Protein AF-A0A087S468-F1 (afdb_monomer)

Foldseek 3Di:
DDDDPDPPDDDDDDDDDDDDDDDDDDDDDCPVVVVVVVVVVVVVVVVVVVVVVVVVVVVVVVVVVVVVVVVVVVVVVVLVVLVVVLVVCVVVVHDCVVSVVVNVVVQVVCVVVVHDQDDDPPDDDDPVRDDDDD

Radius of gyration: 31.77 Å; Cα contacts (8 Å, |Δi|>4): 22; chains: 1; bounding box: 72×45×81 Å

Secondary structure (DSSP, 8-state):
--------PPP----------------S--HHHHHHHHHHHHHHHHHHHHHHHHHHHHHHHHHHHHHHHHHHHHHHHHHHHHHHHHHHHHHTT---HHHHHHHHHHHHHHHHTT------TTSPP-TTT-----

Sequence (134 aa):
MSNDNESDEIPVNVVSDNESDEPIEESESSEPIKENLSELLDAEKQKTSECEEKLKHILADFQNLSRKTQSDIENVKIYDDFIRARDVFYENKINTEGLDSILKNMDSLLKKYDVAPIDALGEIFDPNLHEAIS

Organism: NCBI:txid1503183

pLDDT: mean 80.26, std 22.2, range [32.44, 98.06]

Mean predicted aligned error: 14.62 Å

Structure (mmCIF, N/CA/C/O backbone):
data_AF-A0A087S468-F1
#
_entry.id   AF-A0A087S468-F1
#
loop_
_atom_site.group_PDB
_atom_site.id
_atom_site.type_symbol
_atom_site.label_atom_id
_atom_site.label_alt_id
_atom_site.label_comp_id
_atom_site.label_asym_id
_atom_site.label_entity_id
_atom_site.label_seq_id
_atom_site.pdbx_PDB_ins_code
_atom_site.Cartn_x
_atom_site.Cartn_y
_atom_site.Cartn_z
_atom_site.occupancy
_atom_site.B_iso_or_equiv
_atom_site.auth_seq_id
_atom_site.auth_comp_id
_atom_site.auth_asym_id
_atom_site.auth_atom_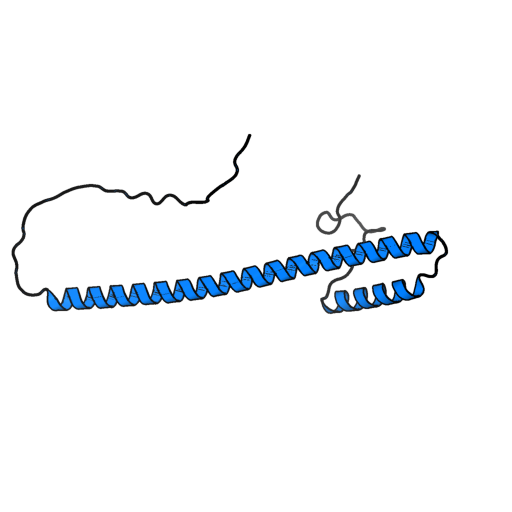id
_atom_site.pdbx_PDB_model_num
ATOM 1 N N . MET A 1 1 ? -14.416 34.771 4.782 1.00 35.94 1 MET A N 1
ATOM 2 C CA . MET A 1 1 ? -14.766 33.685 3.847 1.00 35.94 1 MET A CA 1
ATOM 3 C C . MET A 1 1 ? -13.742 32.587 4.075 1.00 35.94 1 MET A C 1
ATOM 5 O O . MET A 1 1 ? -12.585 32.848 3.796 1.00 35.94 1 MET A O 1
ATOM 9 N N . SER A 1 2 ? -13.998 31.440 4.678 1.00 40.25 2 SER A N 1
ATOM 10 C CA . SER A 1 2 ? -15.174 30.888 5.346 1.00 40.25 2 SER A CA 1
ATOM 11 C C . SER A 1 2 ? -14.645 29.907 6.405 1.00 40.25 2 SER A C 1
ATOM 13 O O . SER A 1 2 ? -13.542 29.389 6.253 1.00 40.25 2 SER A O 1
ATOM 15 N N . ASN A 1 3 ? -15.397 29.755 7.494 1.00 41.91 3 ASN A N 1
ATOM 16 C CA . ASN A 1 3 ? -15.192 28.763 8.550 1.00 41.91 3 ASN A CA 1
ATOM 17 C C . ASN A 1 3 ? -15.326 27.349 7.989 1.00 41.91 3 ASN A C 1
ATOM 19 O O . ASN A 1 3 ? -16.225 27.165 7.183 1.00 41.91 3 ASN A O 1
ATOM 23 N N . ASP A 1 4 ? -14.570 26.397 8.537 1.00 40.72 4 ASP A N 1
ATOM 24 C CA . ASP A 1 4 ? -15.006 25.004 8.711 1.00 40.72 4 ASP A CA 1
ATOM 25 C C . ASP A 1 4 ? -14.419 24.484 10.031 1.00 40.72 4 ASP A C 1
ATOM 27 O O . ASP A 1 4 ? -13.259 24.088 10.129 1.00 40.72 4 ASP A O 1
ATOM 31 N N . ASN A 1 5 ? -15.223 24.597 11.084 1.00 46.44 5 ASN A N 1
ATOM 32 C CA . ASN A 1 5 ? -15.012 23.958 12.376 1.00 46.44 5 ASN A CA 1
ATOM 33 C C . ASN A 1 5 ? -16.294 23.153 12.607 1.00 46.44 5 ASN A C 1
ATOM 35 O O . ASN A 1 5 ? -17.244 23.645 13.214 1.00 46.44 5 ASN A O 1
ATOM 39 N N . GLU A 1 6 ? -16.372 21.991 11.967 1.00 40.41 6 GLU A N 1
ATOM 40 C CA . GLU A 1 6 ? -17.532 21.107 12.028 1.00 40.41 6 GLU A CA 1
ATOM 41 C C . GLU A 1 6 ? -17.345 20.171 13.225 1.00 40.41 6 GLU A C 1
ATOM 43 O O . GLU A 1 6 ? -16.651 19.158 13.171 1.00 40.41 6 GLU A O 1
ATOM 48 N N . SER A 1 7 ? -17.881 20.608 14.363 1.00 48.44 7 SER A N 1
ATOM 49 C CA . SER A 1 7 ? -18.062 19.772 15.542 1.00 48.44 7 SER A CA 1
ATOM 50 C C . SER A 1 7 ? -19.242 18.834 15.284 1.00 48.44 7 SER A C 1
ATOM 52 O O . SER A 1 7 ? -20.389 19.281 15.294 1.00 48.44 7 SER A O 1
ATOM 54 N N . ASP A 1 8 ? -18.971 17.545 15.089 1.00 43.44 8 ASP A N 1
ATOM 55 C CA . ASP A 1 8 ? -19.981 16.482 15.146 1.00 43.44 8 ASP A CA 1
ATOM 56 C C . ASP A 1 8 ? -20.436 16.279 16.605 1.00 43.44 8 ASP A C 1
ATOM 58 O O . ASP A 1 8 ? -20.023 15.346 17.297 1.00 43.44 8 ASP A O 1
ATOM 62 N N . GLU A 1 9 ? -21.273 17.186 17.112 1.00 46.53 9 GLU A N 1
ATOM 63 C CA . GLU A 1 9 ? -22.009 16.975 18.359 1.00 46.53 9 GLU A CA 1
ATOM 64 C C . GLU A 1 9 ? -23.369 16.330 18.066 1.00 46.53 9 GLU A C 1
ATOM 66 O O . GLU A 1 9 ? -24.203 16.853 17.326 1.00 46.53 9 GLU A O 1
ATOM 71 N N . ILE A 1 10 ? -23.600 15.171 18.680 1.00 46.50 10 ILE A N 1
ATOM 72 C CA . ILE A 1 10 ? -24.855 14.425 18.609 1.00 46.50 10 ILE A CA 1
ATOM 73 C C . ILE A 1 10 ? -25.848 15.090 19.582 1.00 46.50 10 ILE A C 1
ATOM 75 O O . ILE A 1 10 ? -25.566 15.131 20.783 1.00 46.50 10 ILE A O 1
ATOM 79 N N . PRO A 1 11 ? -27.009 15.607 19.137 1.00 40.69 11 PRO A N 1
ATOM 80 C CA . PRO A 1 11 ? -27.917 16.316 20.031 1.00 40.69 11 PRO A CA 1
ATOM 81 C C . PRO A 1 11 ? -28.660 15.340 20.954 1.00 40.69 11 PRO A C 1
ATOM 83 O O . PRO A 1 11 ? -29.448 14.505 20.505 1.00 40.69 11 PRO A O 1
ATOM 86 N N . VAL A 1 12 ? -28.442 15.473 22.265 1.00 40.47 12 VAL A N 1
ATOM 87 C CA . VAL A 1 12 ? -29.222 14.779 23.300 1.00 40.47 12 VAL A CA 1
ATOM 88 C C . VAL A 1 12 ? -30.511 15.561 23.542 1.00 40.47 12 VAL A C 1
ATOM 90 O O . VAL A 1 12 ? -30.504 16.647 24.118 1.00 40.47 12 VAL A O 1
ATOM 93 N N . ASN A 1 13 ? -31.631 15.004 23.088 1.00 40.94 13 ASN A N 1
ATOM 94 C CA . ASN A 1 13 ? -32.957 15.565 23.315 1.00 40.94 13 ASN A CA 1
ATOM 95 C C . ASN A 1 13 ? -33.419 15.254 24.751 1.00 40.94 13 ASN A C 1
ATOM 97 O O . ASN A 1 13 ? -33.863 14.142 25.038 1.00 40.94 13 ASN A O 1
ATOM 101 N N . VAL A 1 14 ? -33.291 16.227 25.657 1.00 42.25 14 VAL A N 1
ATOM 102 C CA . VAL A 1 14 ? -33.831 16.144 27.021 1.00 42.25 14 VAL A CA 1
ATOM 103 C C . VAL A 1 14 ? -35.308 16.526 26.973 1.00 42.25 14 VAL A C 1
ATOM 105 O O . VAL A 1 14 ? -35.657 17.704 26.941 1.00 42.25 14 VAL A O 1
ATOM 108 N N . VAL A 1 15 ? -36.182 15.521 26.963 1.00 38.22 15 VAL A N 1
ATOM 109 C CA . VAL A 1 15 ? -37.612 15.721 27.217 1.00 38.22 15 VAL A CA 1
ATOM 110 C C . VAL A 1 15 ? -37.786 15.902 28.723 1.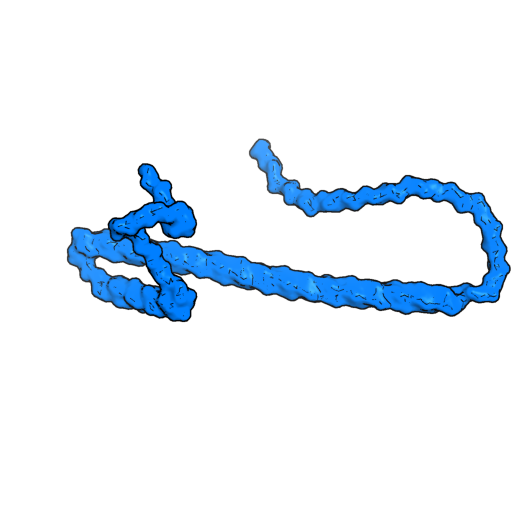00 38.22 15 VAL A C 1
ATOM 112 O O . VAL A 1 15 ? -37.677 14.952 29.494 1.00 38.22 15 VAL A O 1
ATOM 115 N N . SER A 1 16 ? -38.000 17.150 29.125 1.00 45.47 16 SER A N 1
ATOM 116 C CA . SER A 1 16 ? -38.458 17.534 30.454 1.00 45.47 16 SER A CA 1
ATOM 117 C C . SER A 1 16 ? -39.964 17.732 30.377 1.00 45.47 16 SER A C 1
ATOM 119 O O . SER A 1 16 ? -40.390 18.711 29.774 1.00 45.47 16 SER A O 1
ATOM 121 N N . ASP A 1 17 ? -40.744 16.851 31.002 1.00 35.41 17 ASP A N 1
ATOM 122 C CA . ASP A 1 17 ? -42.160 17.108 31.265 1.00 35.41 17 ASP A CA 1
ATOM 123 C C . ASP A 1 17 ? -42.574 16.658 32.677 1.00 35.41 17 ASP A C 1
ATOM 125 O O . ASP A 1 17 ? -42.539 15.480 33.026 1.00 35.41 17 ASP A O 1
ATOM 129 N N . ASN A 1 18 ? -43.050 17.675 33.398 1.00 32.66 18 ASN A N 1
ATOM 130 C CA . ASN A 1 18 ? -44.061 17.726 34.450 1.00 32.66 18 ASN A CA 1
ATOM 131 C C . ASN A 1 18 ? -43.760 17.423 35.928 1.00 32.66 18 ASN A C 1
ATOM 133 O O . ASN A 1 18 ? -43.484 16.309 36.362 1.00 32.66 18 ASN A O 1
ATOM 137 N N . GLU A 1 19 ? -43.996 18.503 36.683 1.00 40.56 19 GLU A N 1
ATOM 138 C CA . GLU A 1 19 ? -44.359 18.616 38.089 1.00 40.56 19 GLU A CA 1
ATOM 139 C C . GLU A 1 19 ? -45.489 17.658 38.502 1.00 40.56 19 GLU A C 1
ATOM 141 O O . GLU A 1 19 ? -46.524 17.559 37.839 1.00 40.56 19 GLU A O 1
ATOM 146 N N . SER A 1 20 ? -45.338 17.059 39.682 1.00 32.44 20 SER A N 1
ATOM 147 C CA . SER A 1 20 ? -46.456 16.743 40.571 1.00 32.44 20 SER A CA 1
ATOM 148 C C . SER A 1 20 ? -45.949 16.755 42.013 1.00 32.44 20 SER A C 1
ATOM 150 O O . SER A 1 20 ? -45.215 15.861 42.435 1.00 32.44 20 SER A O 1
ATOM 152 N N . ASP A 1 21 ? -46.319 17.818 42.716 1.00 36.88 21 ASP A N 1
ATOM 153 C CA . ASP A 1 21 ? -46.126 18.069 44.139 1.00 36.88 21 ASP A CA 1
ATOM 154 C C . ASP A 1 21 ? -47.302 17.424 44.899 1.00 36.88 21 ASP A C 1
ATOM 156 O O . ASP A 1 21 ? -48.445 17.805 44.662 1.00 36.88 21 ASP A O 1
ATOM 160 N N . GLU A 1 22 ? -47.050 16.422 45.748 1.00 32.72 22 GLU A N 1
ATOM 161 C CA . GLU A 1 22 ? -47.833 16.150 46.968 1.00 32.72 22 GLU A CA 1
ATOM 162 C C . GLU A 1 22 ? -47.074 15.173 47.902 1.00 32.72 22 GLU A C 1
ATOM 164 O O . GLU A 1 22 ? -46.387 14.263 47.424 1.00 32.72 22 GLU A O 1
ATOM 169 N N . PRO A 1 23 ? -47.146 15.359 49.237 1.00 41.84 23 PRO A N 1
ATOM 170 C CA . PRO A 1 23 ? -46.239 14.733 50.192 1.00 41.84 23 PRO A CA 1
ATOM 171 C C . PRO A 1 23 ? -46.758 13.361 50.635 1.00 41.84 23 PRO A C 1
ATOM 173 O O . PRO A 1 23 ? -47.916 13.225 51.026 1.00 41.84 23 PRO A O 1
ATOM 176 N N . ILE A 1 24 ? -45.891 12.346 50.636 1.00 34.22 24 ILE A N 1
ATOM 177 C CA . ILE A 1 24 ? -46.205 11.032 51.209 1.00 34.22 24 ILE A CA 1
ATOM 178 C C . ILE A 1 24 ? -45.216 10.730 52.333 1.00 34.22 24 ILE A C 1
ATOM 180 O O . ILE A 1 24 ? -44.002 10.845 52.179 1.00 34.22 24 ILE A O 1
ATOM 184 N N . GLU A 1 25 ? -45.818 10.403 53.470 1.00 35.22 25 GLU A N 1
ATOM 185 C CA . GLU A 1 25 ? -45.274 10.256 54.812 1.00 35.22 25 GLU A CA 1
ATOM 186 C C . GLU A 1 25 ? -44.037 9.350 54.929 1.00 35.22 25 GLU A C 1
ATOM 188 O O . GLU A 1 25 ? -43.934 8.293 54.303 1.00 35.22 25 GLU A O 1
ATOM 193 N N . GLU A 1 26 ? -43.121 9.755 55.815 1.00 46.38 26 GLU A N 1
ATOM 194 C CA . GLU A 1 26 ? -42.035 8.926 56.331 1.00 46.38 26 GLU A CA 1
ATOM 195 C C . GLU A 1 26 ? -42.604 7.675 57.017 1.00 46.38 26 GLU A C 1
ATOM 197 O O . GLU A 1 26 ? -43.272 7.751 58.048 1.00 46.38 26 GLU A O 1
ATOM 202 N N . SER A 1 27 ? -42.300 6.502 56.462 1.00 37.72 27 SER A N 1
ATOM 203 C CA . SER A 1 27 ? -42.494 5.217 57.128 1.00 37.72 27 SER A CA 1
ATOM 204 C C . SER A 1 27 ? -41.278 4.327 56.877 1.00 37.72 27 SER A C 1
ATOM 206 O O . SER A 1 27 ? -40.844 4.106 55.745 1.00 37.72 27 SER A O 1
ATOM 208 N N . GLU A 1 28 ? -40.678 3.891 57.978 1.00 46.50 28 GLU A N 1
ATOM 209 C CA . GLU A 1 28 ? -39.399 3.204 58.097 1.00 46.50 28 GLU A CA 1
ATOM 210 C C . GLU A 1 28 ? -39.330 1.867 57.336 1.00 46.50 28 GLU A C 1
ATOM 212 O O . GLU A 1 28 ? -39.798 0.837 57.813 1.00 46.50 28 GLU A O 1
ATOM 217 N N . SER A 1 29 ? -38.686 1.863 56.164 1.00 47.06 29 SER A N 1
ATOM 218 C CA . SER A 1 29 ? -37.950 0.708 55.608 1.00 47.06 29 SER A CA 1
ATOM 219 C C . SER A 1 29 ? -37.099 1.135 54.395 1.00 47.06 29 SER A C 1
ATOM 221 O O . SER A 1 29 ? -37.229 0.609 53.294 1.00 47.06 29 SER A O 1
ATOM 223 N N . SER A 1 30 ? -36.277 2.182 54.546 1.00 53.28 30 SER A N 1
ATOM 224 C CA . SER A 1 30 ? -35.561 2.805 53.410 1.00 53.28 30 SER A CA 1
ATOM 225 C C . SER A 1 30 ? -34.095 2.382 53.250 1.00 53.28 30 SER A C 1
ATOM 227 O O . SER A 1 30 ? -33.484 2.686 52.229 1.00 53.28 30 SER A O 1
ATOM 229 N N . GLU A 1 31 ? -33.532 1.676 54.228 1.00 52.94 31 GLU A N 1
ATOM 230 C CA . GLU A 1 31 ? -32.115 1.289 54.254 1.00 52.94 31 GLU A CA 1
ATOM 231 C C . GLU A 1 31 ? -31.740 0.220 53.206 1.00 52.94 31 GLU A C 1
ATOM 233 O O . GLU A 1 31 ? -30.836 0.492 52.413 1.00 52.94 31 GLU A O 1
ATOM 238 N N . PRO A 1 32 ? -32.462 -0.915 53.052 1.00 60.78 32 PRO A N 1
ATOM 239 C CA . PRO A 1 32 ? -32.029 -1.966 52.126 1.00 60.78 32 PRO A CA 1
ATOM 240 C C . PRO A 1 32 ? -32.176 -1.567 50.649 1.00 60.78 32 PRO A C 1
ATOM 242 O O . PRO A 1 32 ? -31.436 -2.047 49.795 1.00 60.78 32 PRO A O 1
ATOM 245 N N . ILE A 1 33 ? -33.115 -0.671 50.324 1.00 61.66 33 ILE A N 1
ATOM 246 C CA . ILE A 1 33 ? -33.351 -0.201 48.948 1.00 61.66 33 ILE A CA 1
ATOM 247 C C . ILE A 1 33 ? -32.291 0.833 48.539 1.00 61.66 33 ILE A C 1
ATOM 249 O O . ILE A 1 33 ? -31.815 0.808 47.405 1.00 61.66 33 ILE A O 1
ATOM 253 N N . LYS A 1 34 ? -31.893 1.726 49.456 1.00 69.06 34 LYS A N 1
ATOM 254 C CA . LYS A 1 34 ? -30.832 2.717 49.215 1.00 69.06 34 LYS A CA 1
ATOM 255 C C . LYS A 1 34 ? -29.462 2.056 49.071 1.00 69.06 34 LYS A C 1
ATOM 257 O O . LYS A 1 34 ? -28.701 2.453 48.192 1.00 69.06 34 LYS A O 1
ATOM 262 N N . GLU A 1 35 ? -29.173 1.039 49.881 1.00 69.69 35 GLU A N 1
ATOM 263 C CA . GLU A 1 35 ? -27.941 0.249 49.766 1.00 69.69 35 GLU A CA 1
ATOM 264 C C . GLU A 1 35 ? -27.877 -0.496 48.425 1.00 69.69 35 GLU A C 1
ATOM 266 O O . GLU A 1 35 ? -26.882 -0.378 47.713 1.00 69.69 35 GLU A O 1
ATOM 271 N N . ASN A 1 36 ? -28.967 -1.146 48.000 1.00 80.62 36 ASN A N 1
ATOM 272 C CA . ASN A 1 36 ? -29.015 -1.850 46.713 1.00 80.62 36 ASN A CA 1
ATOM 273 C C . ASN A 1 36 ? -28.883 -0.899 45.507 1.00 80.62 36 ASN A C 1
ATOM 275 O O . ASN A 1 36 ? -28.217 -1.218 44.524 1.00 80.62 36 ASN A O 1
ATOM 279 N N . LEU A 1 37 ? -29.478 0.297 45.592 1.00 79.19 37 LEU A N 1
ATOM 280 C CA . LEU A 1 37 ? -29.336 1.336 44.570 1.00 79.19 37 LEU A CA 1
ATOM 281 C C . LEU A 1 37 ? -27.894 1.864 44.489 1.00 79.19 37 LEU A C 1
ATOM 283 O O . LEU A 1 37 ? -27.393 2.090 43.389 1.00 79.19 37 LEU A O 1
ATOM 287 N N . SER A 1 38 ? -27.226 2.041 45.635 1.00 85.25 38 SER A N 1
ATOM 288 C CA . SER A 1 38 ? -25.819 2.455 45.689 1.00 85.25 38 SER A CA 1
ATOM 289 C C . SER A 1 38 ? -24.903 1.397 45.078 1.00 85.25 38 SER A C 1
ATOM 291 O O . SER A 1 38 ? -24.064 1.732 44.247 1.00 85.25 38 SER A O 1
ATOM 293 N N . GLU A 1 39 ? -25.102 0.121 45.420 1.00 87.31 39 GLU A N 1
ATOM 294 C CA . GLU A 1 39 ? -24.348 -0.995 44.836 1.00 87.31 39 GLU A CA 1
ATOM 295 C C . GLU A 1 39 ? -24.533 -1.077 43.315 1.00 87.31 39 GLU A C 1
ATOM 297 O O . GLU A 1 39 ? -23.563 -1.262 42.578 1.00 87.31 39 GLU A O 1
ATOM 302 N N . LEU A 1 40 ? -25.764 -0.896 42.822 1.00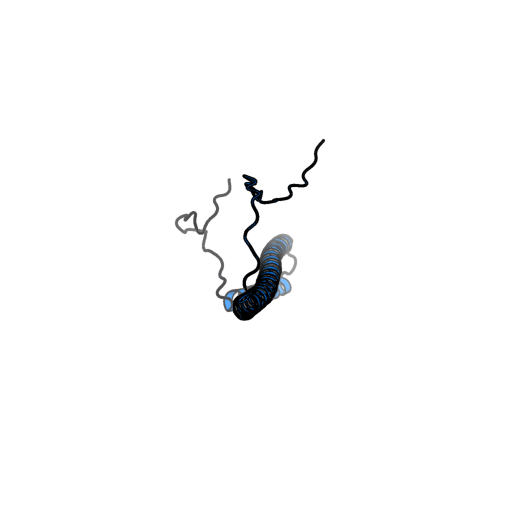 88.62 40 LEU A N 1
ATOM 303 C CA . LEU A 1 40 ? -26.053 -0.900 41.386 1.00 88.62 40 LEU A CA 1
ATOM 304 C C . LEU A 1 40 ? -25.380 0.279 40.666 1.00 88.62 40 LEU A C 1
ATOM 306 O O . LEU A 1 40 ? -24.863 0.123 39.560 1.00 88.62 40 LEU A O 1
ATOM 310 N N . LEU A 1 41 ? -25.374 1.453 41.300 1.00 88.62 41 LEU A N 1
ATOM 311 C CA . LEU A 1 41 ? -24.763 2.671 40.777 1.00 88.62 41 LEU A CA 1
ATOM 312 C C . LEU A 1 41 ? -23.234 2.562 40.730 1.00 88.62 41 LEU A C 1
ATOM 314 O O . LEU A 1 41 ? -22.623 2.976 39.744 1.00 88.62 41 LEU A O 1
ATOM 318 N N . ASP A 1 42 ? -22.619 1.965 41.746 1.00 90.19 42 ASP A N 1
ATOM 319 C CA . ASP A 1 42 ? -21.181 1.700 41.759 1.00 90.19 42 ASP A CA 1
ATOM 320 C C . ASP A 1 42 ? -20.799 0.625 40.732 1.00 90.19 42 ASP A C 1
ATOM 322 O O . ASP A 1 42 ? -19.814 0.791 40.009 1.00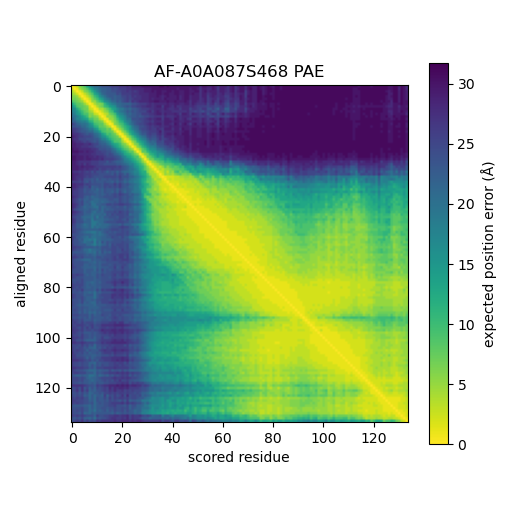 90.19 42 ASP A O 1
ATOM 326 N N . ALA A 1 43 ? -21.617 -0.420 40.570 1.00 90.69 43 ALA A N 1
ATOM 327 C CA . ALA A 1 43 ? -21.429 -1.418 39.520 1.00 90.69 43 ALA A CA 1
ATOM 328 C C . ALA A 1 43 ? -21.528 -0.806 38.112 1.00 90.69 43 ALA A C 1
ATOM 330 O O . ALA A 1 43 ? -20.748 -1.159 37.227 1.00 90.69 43 ALA A O 1
ATOM 331 N N . GLU A 1 44 ? -22.456 0.125 37.884 1.00 90.50 44 GLU A N 1
ATOM 332 C CA . GLU A 1 44 ? -22.608 0.786 36.586 1.00 90.50 44 GLU A CA 1
ATOM 333 C C . GLU A 1 44 ? -21.472 1.777 36.294 1.00 90.50 44 GLU A C 1
ATOM 335 O O . GLU A 1 44 ? -20.953 1.821 35.175 1.00 90.50 44 GLU A O 1
ATOM 340 N N . LYS A 1 45 ? -21.003 2.512 37.310 1.00 93.25 45 LYS A N 1
ATOM 341 C CA . LYS A 1 45 ? -19.789 3.337 37.206 1.00 93.25 45 LYS A CA 1
ATOM 342 C C . LYS A 1 45 ? -18.562 2.494 36.880 1.00 93.25 45 LYS A C 1
ATOM 344 O O . LYS A 1 45 ? -17.780 2.879 36.013 1.00 93.25 45 LYS A O 1
ATOM 349 N N . GLN A 1 46 ? -18.414 1.340 37.528 1.00 94.19 46 GLN A N 1
ATOM 350 C CA . GLN A 1 46 ? -17.308 0.423 37.276 1.00 94.19 46 GLN A CA 1
ATOM 351 C C . GLN A 1 46 ? -17.332 -0.093 35.830 1.00 94.19 46 GLN A C 1
ATOM 353 O O . GLN A 1 46 ? -16.326 0.006 35.131 1.00 94.19 46 GLN A O 1
ATOM 358 N N . LYS A 1 47 ? -18.492 -0.541 35.329 1.00 94.38 47 LYS A N 1
ATOM 359 C CA . LYS A 1 47 ? -18.644 -0.932 33.916 1.00 94.38 47 LYS A CA 1
ATOM 360 C C . LYS A 1 47 ? -18.336 0.213 32.957 1.00 94.38 47 LYS A C 1
ATOM 362 O O . LYS A 1 47 ? -17.705 -0.008 31.927 1.00 94.38 47 LYS A O 1
ATOM 367 N N . THR A 1 48 ? -18.778 1.428 33.282 1.00 94.56 48 THR A N 1
ATOM 368 C CA . THR A 1 48 ? -18.518 2.616 32.459 1.00 94.56 48 THR A CA 1
ATOM 369 C C . THR A 1 48 ? -17.019 2.891 32.375 1.00 94.56 48 THR A C 1
ATOM 371 O O . THR A 1 48 ? -16.493 3.056 31.278 1.00 94.56 48 THR A O 1
ATOM 374 N N . SER A 1 49 ? -16.321 2.844 33.513 1.00 94.38 49 SER A N 1
ATOM 375 C CA . SER A 1 49 ? -14.864 2.994 33.593 1.00 94.38 49 SER A CA 1
ATOM 376 C C . SER A 1 49 ? -14.131 1.927 32.770 1.00 94.38 49 SER A C 1
ATOM 378 O O . SER A 1 49 ? -13.231 2.243 31.994 1.00 94.38 49 SER A O 1
ATOM 380 N N . GLU A 1 50 ? -14.542 0.662 32.875 1.00 95.75 50 GLU A N 1
ATOM 381 C CA . GLU A 1 50 ? -13.969 -0.437 32.086 1.00 95.75 50 GLU A CA 1
ATOM 382 C C . GLU A 1 50 ? -14.224 -0.284 30.579 1.00 95.75 50 GLU A C 1
ATOM 384 O O . GLU A 1 50 ? -13.355 -0.587 29.758 1.00 95.75 50 GLU A O 1
ATOM 389 N N . CYS A 1 51 ? -15.416 0.173 30.189 1.00 95.38 51 CYS A N 1
ATOM 390 C CA . CYS A 1 51 ? -15.729 0.477 28.795 1.00 95.38 51 CYS A CA 1
ATOM 391 C C . CYS A 1 51 ? -14.889 1.643 28.271 1.00 95.38 51 CYS A C 1
ATOM 393 O O . CYS A 1 51 ? -14.398 1.571 27.146 1.00 95.38 51 CYS A O 1
ATOM 395 N N . GLU A 1 52 ? -14.685 2.686 29.074 1.00 96.69 52 GLU A N 1
ATOM 396 C CA . GLU A 1 52 ? -13.852 3.829 28.706 1.00 96.69 52 GLU A CA 1
ATOM 397 C C . GLU A 1 52 ? -12.392 3.407 28.483 1.00 96.69 52 GLU A C 1
ATOM 399 O O . GLU A 1 52 ? -11.767 3.817 27.505 1.00 96.69 52 GLU A O 1
ATOM 404 N N . GLU A 1 53 ? -11.852 2.538 29.341 1.00 96.81 53 GLU A N 1
ATOM 405 C CA . GLU A 1 53 ? -10.505 1.985 29.181 1.00 96.81 53 GLU A CA 1
ATOM 406 C C . GLU A 1 53 ? -10.383 1.147 27.899 1.00 96.81 53 GLU A C 1
ATOM 408 O O . GLU A 1 53 ? -9.482 1.376 27.088 1.00 96.81 53 GLU A O 1
ATOM 413 N N . LYS A 1 54 ? -11.337 0.242 27.642 1.00 97.00 54 LYS A N 1
ATOM 414 C CA . LYS A 1 54 ? -11.383 -0.539 26.392 1.00 97.00 54 LYS A CA 1
ATOM 415 C C . LYS A 1 54 ? -11.468 0.361 25.162 1.00 97.00 54 LYS A C 1
ATOM 417 O O . LYS A 1 54 ? -10.784 0.107 24.173 1.00 97.00 54 LYS A O 1
ATOM 422 N N . LEU A 1 55 ? -12.273 1.419 25.225 1.00 97.62 55 LEU A N 1
ATOM 423 C CA . LEU A 1 55 ? -12.418 2.375 24.133 1.00 97.62 55 LEU A CA 1
ATOM 424 C C . LEU A 1 55 ? -11.101 3.108 23.864 1.00 97.62 55 LEU A C 1
ATOM 426 O O . LEU A 1 55 ? -10.698 3.222 22.708 1.00 97.62 55 LEU A O 1
ATOM 430 N N . LYS A 1 56 ? -10.390 3.538 24.913 1.00 97.25 56 LYS A N 1
ATOM 431 C CA . LYS A 1 56 ? -9.058 4.152 24.783 1.00 97.25 56 LYS A CA 1
ATOM 432 C C . LYS A 1 56 ? -8.058 3.203 24.124 1.00 97.25 56 LYS A C 1
ATOM 434 O O . LYS A 1 56 ? -7.311 3.637 23.249 1.00 97.25 56 LYS A O 1
ATOM 439 N N . HIS A 1 57 ? -8.065 1.924 24.496 1.00 97.44 57 HIS A N 1
ATOM 440 C CA . HIS A 1 57 ? -7.207 0.919 23.866 1.00 97.44 57 HIS A CA 1
ATOM 441 C C . HIS A 1 57 ? -7.526 0.727 22.383 1.00 97.44 57 HIS A C 1
ATOM 443 O O . HIS A 1 57 ? -6.626 0.832 21.555 1.00 97.44 57 HIS A O 1
ATOM 449 N N . ILE A 1 58 ? -8.801 0.540 22.034 1.00 97.56 58 ILE A N 1
ATOM 450 C CA . ILE A 1 58 ? -9.229 0.382 20.636 1.00 97.56 58 ILE A CA 1
ATOM 451 C C . ILE A 1 58 ? -8.860 1.620 19.811 1.00 97.56 58 ILE A C 1
ATOM 453 O O . ILE A 1 58 ? -8.377 1.495 18.686 1.00 97.56 58 ILE A O 1
ATOM 457 N N . LEU A 1 59 ? -9.046 2.819 20.367 1.00 97.69 59 LEU A N 1
ATOM 458 C CA . LEU A 1 59 ? -8.674 4.062 19.699 1.00 97.69 59 LEU A CA 1
ATOM 459 C C . LEU A 1 59 ? -7.162 4.130 19.444 1.00 97.69 59 LEU A C 1
ATOM 461 O O . LEU A 1 59 ? -6.741 4.511 18.352 1.00 97.69 59 LEU A O 1
ATOM 465 N N . ALA A 1 60 ? -6.346 3.742 20.425 1.00 98.0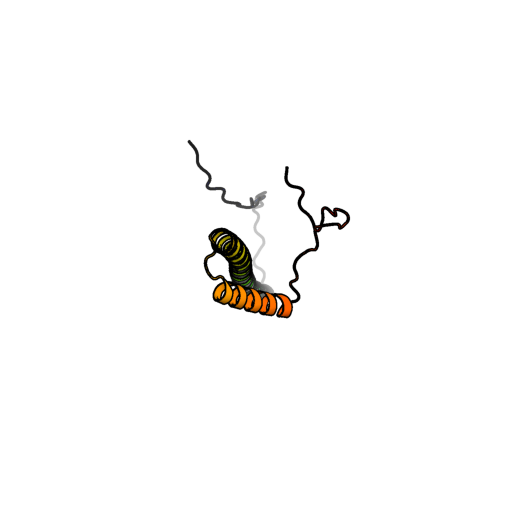6 60 ALA A N 1
ATOM 466 C CA . ALA A 1 60 ? -4.897 3.700 20.274 1.00 98.06 60 ALA A CA 1
ATOM 467 C C . ALA A 1 60 ? -4.463 2.676 19.212 1.00 98.06 60 ALA A C 1
ATOM 469 O O . ALA A 1 60 ? -3.623 2.989 18.365 1.00 98.06 60 ALA A O 1
ATOM 470 N N . ASP A 1 61 ? -5.065 1.485 19.206 1.00 97.81 61 ASP A N 1
ATOM 471 C CA . ASP A 1 61 ? -4.797 0.450 18.205 1.00 97.81 61 ASP A CA 1
ATOM 472 C C . ASP A 1 61 ? -5.171 0.928 16.799 1.00 97.81 61 ASP A C 1
ATOM 474 O O . ASP A 1 61 ? -4.382 0.785 15.863 1.00 97.81 61 ASP A O 1
ATOM 478 N N . PHE A 1 62 ? -6.325 1.582 16.656 1.00 97.44 62 PHE A N 1
ATOM 479 C CA . PHE A 1 62 ? -6.756 2.172 15.393 1.00 97.44 62 PHE A CA 1
ATOM 480 C C . PHE A 1 62 ? -5.796 3.264 14.906 1.00 97.44 62 PHE A C 1
ATOM 482 O O . PHE A 1 62 ? -5.407 3.276 13.737 1.00 97.44 62 PHE A O 1
ATOM 489 N N . GLN A 1 63 ? -5.360 4.163 15.790 1.00 97.25 63 GLN A N 1
ATOM 490 C CA . GLN A 1 63 ? -4.386 5.201 15.444 1.00 97.25 63 GLN A CA 1
ATOM 491 C C . GLN A 1 63 ? -3.037 4.607 15.020 1.00 97.25 63 GLN A C 1
ATOM 493 O O . GLN A 1 63 ? -2.421 5.089 14.065 1.00 97.25 63 GLN A O 1
ATOM 498 N N . ASN A 1 64 ? -2.575 3.557 15.702 1.00 97.19 64 ASN A N 1
ATOM 499 C CA . ASN A 1 64 ? -1.349 2.852 15.340 1.00 97.19 64 ASN A CA 1
ATOM 500 C C . ASN A 1 64 ? -1.474 2.170 13.974 1.00 97.19 64 ASN A C 1
ATOM 502 O O . ASN A 1 64 ? -0.567 2.300 13.150 1.00 97.19 64 ASN A O 1
ATOM 506 N N . LEU A 1 65 ? -2.600 1.499 13.716 1.00 96.50 65 LEU A N 1
ATOM 507 C CA . LEU A 1 65 ? -2.895 0.885 12.426 1.00 96.50 65 LEU A CA 1
ATOM 508 C C . LEU A 1 65 ? -2.920 1.933 11.311 1.00 96.50 65 LEU A C 1
ATOM 510 O O . LEU A 1 65 ? -2.217 1.774 10.322 1.00 96.50 65 LEU A O 1
ATOM 514 N N . SER A 1 66 ? -3.644 3.037 11.501 1.00 96.19 66 SER A N 1
ATOM 515 C CA . SER A 1 66 ? -3.729 4.130 10.526 1.00 96.19 66 SER A CA 1
ATOM 516 C C . SER A 1 66 ? -2.351 4.708 10.191 1.00 96.19 66 SER A C 1
ATOM 518 O O . SER A 1 66 ? -1.984 4.812 9.020 1.00 96.19 66 SER A O 1
ATOM 520 N N . ARG A 1 67 ? -1.521 4.986 11.209 1.00 95.88 67 ARG A N 1
ATOM 521 C CA . ARG A 1 67 ? -0.142 5.456 11.002 1.00 95.88 67 ARG A CA 1
ATOM 522 C C . ARG A 1 67 ? 0.696 4.438 10.229 1.00 95.88 67 ARG A C 1
ATOM 524 O O . ARG A 1 67 ? 1.494 4.822 9.375 1.00 95.88 67 ARG A O 1
ATOM 531 N N . LYS A 1 68 ? 0.533 3.149 10.533 1.00 94.06 68 LYS A N 1
ATOM 532 C CA . LYS A 1 68 ? 1.252 2.076 9.848 1.00 94.06 68 LYS A CA 1
ATOM 533 C C . LYS A 1 68 ? 0.830 1.979 8.381 1.00 94.06 68 LYS A C 1
ATOM 535 O O . LYS A 1 68 ? 1.698 2.016 7.518 1.00 94.06 68 LYS A O 1
ATOM 540 N N . THR A 1 69 ? -0.472 1.959 8.106 1.00 92.38 69 THR A N 1
ATOM 541 C CA . THR A 1 69 ? -1.021 1.944 6.745 1.00 92.38 69 THR A CA 1
ATOM 542 C C . THR A 1 69 ? -0.569 3.160 5.941 1.00 92.38 69 THR A C 1
ATOM 544 O O . THR A 1 69 ? -0.152 3.008 4.798 1.00 92.38 69 THR A O 1
ATOM 547 N N . GLN A 1 70 ? -0.573 4.355 6.537 1.00 93.88 70 GLN A N 1
ATOM 548 C CA . GLN A 1 70 ? -0.085 5.568 5.879 1.00 93.88 70 GLN A CA 1
ATOM 549 C C . GLN A 1 70 ? 1.394 5.446 5.486 1.00 93.88 70 GLN A C 1
ATOM 551 O O . GLN A 1 70 ? 1.760 5.746 4.351 1.00 93.88 70 GLN A O 1
ATOM 556 N N . SER A 1 71 ? 2.234 4.950 6.397 1.00 90.50 71 SER A N 1
ATOM 557 C CA . SER A 1 71 ? 3.647 4.699 6.100 1.00 90.50 71 SER A CA 1
ATOM 558 C C . SER A 1 71 ? 3.825 3.645 5.003 1.00 90.50 71 SER A C 1
ATOM 560 O O . SER A 1 71 ? 4.708 3.787 4.161 1.00 90.50 71 SER A O 1
ATOM 562 N N . ASP A 1 72 ? 2.986 2.610 4.976 1.00 88.44 72 ASP A N 1
ATOM 563 C CA . ASP A 1 72 ? 3.042 1.574 3.944 1.00 88.44 72 ASP A CA 1
ATOM 564 C C . ASP A 1 72 ? 2.663 2.130 2.559 1.00 88.44 72 ASP A C 1
ATOM 566 O O . ASP A 1 72 ? 3.352 1.841 1.582 1.00 88.44 72 ASP A O 1
ATOM 570 N N . ILE A 1 73 ? 1.658 3.010 2.476 1.00 88.62 73 ILE A N 1
ATOM 571 C CA . ILE A 1 73 ? 1.300 3.728 1.239 1.00 88.62 73 ILE A CA 1
ATOM 572 C C . ILE A 1 73 ? 2.453 4.621 0.765 1.00 88.62 73 ILE A C 1
ATOM 574 O O . ILE A 1 73 ? 2.772 4.658 -0.424 1.00 88.62 73 ILE A O 1
ATOM 578 N N . GLU A 1 74 ? 3.094 5.351 1.678 1.00 91.00 74 GLU A N 1
ATOM 579 C CA . GLU A 1 74 ? 4.252 6.188 1.349 1.00 91.00 74 GLU A CA 1
ATOM 580 C C . GLU A 1 74 ? 5.423 5.358 0.810 1.00 91.00 74 GLU A C 1
ATOM 582 O O . GLU A 1 74 ? 6.064 5.765 -0.157 1.00 91.00 74 GLU A O 1
ATOM 587 N N . ASN A 1 75 ? 5.654 4.163 1.359 1.00 87.81 75 ASN A N 1
ATOM 588 C CA . ASN A 1 75 ? 6.683 3.251 0.858 1.00 87.81 75 ASN A CA 1
ATOM 589 C C . ASN A 1 75 ? 6.408 2.785 -0.583 1.00 87.81 75 ASN A C 1
ATOM 591 O O . ASN A 1 75 ? 7.352 2.674 -1.364 1.00 87.81 75 ASN A O 1
ATOM 595 N N . VAL A 1 76 ? 5.142 2.559 -0.959 1.00 88.62 76 VAL A N 1
ATOM 596 C CA . VAL A 1 76 ? 4.768 2.228 -2.350 1.00 88.62 76 VAL A CA 1
ATOM 597 C C . VAL A 1 76 ? 5.057 3.402 -3.291 1.00 88.62 76 VAL A C 1
ATOM 599 O O . VAL A 1 76 ? 5.638 3.208 -4.353 1.00 88.62 76 VAL A O 1
ATOM 602 N N . LYS A 1 77 ? 4.758 4.641 -2.881 1.00 91.75 77 LYS A N 1
ATOM 603 C CA . LYS A 1 77 ? 5.097 5.833 -3.685 1.00 91.75 77 LYS A CA 1
ATOM 604 C C . LYS A 1 77 ? 6.601 5.981 -3.895 1.00 91.75 77 LYS A C 1
ATOM 606 O O . LYS A 1 77 ? 7.044 6.311 -4.990 1.00 91.75 77 LYS A O 1
ATOM 611 N N . ILE A 1 78 ? 7.386 5.717 -2.850 1.00 92.44 78 ILE A N 1
ATOM 612 C CA . ILE A 1 78 ? 8.846 5.730 -2.945 1.00 92.44 78 ILE A CA 1
ATOM 613 C C . ILE A 1 78 ? 9.306 4.682 -3.963 1.00 92.44 78 ILE A C 1
ATOM 615 O O . ILE A 1 78 ? 10.133 4.998 -4.811 1.00 92.44 78 ILE A O 1
ATOM 619 N N . TYR A 1 79 ? 8.756 3.466 -3.923 1.00 92.94 79 TYR A N 1
ATOM 620 C CA . TYR A 1 79 ? 9.064 2.421 -4.903 1.00 92.94 79 TYR A CA 1
ATOM 621 C C . TYR A 1 79 ? 8.817 2.883 -6.353 1.00 92.94 79 TYR A C 1
ATOM 623 O O . TYR A 1 79 ? 9.707 2.735 -7.195 1.00 92.94 79 TYR A O 1
ATOM 631 N N . ASP A 1 80 ? 7.687 3.541 -6.627 1.00 93.12 80 ASP A N 1
ATOM 632 C CA . ASP A 1 80 ? 7.398 4.115 -7.951 1.00 93.12 80 ASP A CA 1
ATOM 633 C C . ASP A 1 80 ? 8.401 5.207 -8.351 1.00 93.12 80 ASP A C 1
ATOM 635 O O . ASP A 1 80 ? 8.848 5.270 -9.500 1.00 93.12 80 ASP A O 1
ATOM 639 N N . ASP A 1 81 ? 8.803 6.061 -7.407 1.00 94.94 81 ASP A N 1
ATOM 640 C CA . ASP A 1 81 ? 9.821 7.083 -7.652 1.00 94.94 81 ASP A CA 1
ATOM 641 C C . ASP A 1 81 ? 11.193 6.458 -7.960 1.00 94.94 81 ASP A C 1
ATOM 643 O O . ASP A 1 81 ? 11.921 6.971 -8.813 1.00 94.94 81 ASP A O 1
ATOM 647 N N . PHE A 1 82 ? 11.539 5.322 -7.340 1.00 94.62 82 PHE A N 1
ATOM 648 C CA . PHE A 1 82 ? 12.742 4.554 -7.678 1.00 94.62 82 PHE A CA 1
ATOM 649 C C . PHE A 1 82 ? 12.679 3.986 -9.102 1.00 94.62 82 PHE A C 1
ATOM 651 O O . PHE A 1 82 ? 13.676 4.065 -9.825 1.00 94.62 82 PHE A O 1
ATOM 658 N N . ILE A 1 83 ? 11.524 3.466 -9.534 1.00 94.25 83 ILE A N 1
ATOM 659 C CA . ILE A 1 83 ? 11.310 3.025 -10.922 1.00 94.25 83 ILE A CA 1
ATOM 660 C C . ILE A 1 83 ? 11.487 4.207 -11.881 1.00 94.25 83 ILE A C 1
ATOM 662 O O . ILE A 1 83 ? 12.262 4.121 -12.834 1.00 94.25 83 ILE A O 1
ATOM 666 N N . ARG A 1 84 ? 10.846 5.347 -11.595 1.00 95.31 84 ARG A N 1
ATOM 667 C CA . ARG A 1 84 ? 10.955 6.552 -12.429 1.00 95.31 84 ARG A CA 1
ATOM 668 C C . ARG A 1 84 ? 12.398 7.052 -12.518 1.00 95.31 84 ARG A C 1
ATOM 670 O O . ARG A 1 84 ? 12.863 7.406 -13.599 1.00 95.31 84 ARG A O 1
ATOM 677 N N . ALA A 1 85 ? 13.121 7.074 -11.399 1.00 94.94 85 ALA A N 1
ATOM 678 C CA . ALA A 1 85 ? 14.525 7.470 -11.370 1.00 94.94 85 ALA A CA 1
ATOM 679 C C . ALA A 1 85 ? 15.400 6.515 -12.194 1.00 94.94 85 ALA A C 1
ATOM 681 O O . ALA A 1 85 ? 16.261 6.974 -12.947 1.00 94.94 85 ALA A O 1
ATOM 682 N N . ARG A 1 86 ? 15.157 5.200 -12.094 1.00 95.25 86 ARG A N 1
ATOM 683 C CA . ARG A 1 86 ? 15.847 4.185 -12.902 1.00 95.25 86 ARG A CA 1
ATOM 684 C C . ARG A 1 86 ? 15.665 4.454 -14.384 1.00 95.25 86 ARG A C 1
ATOM 686 O O . ARG A 1 86 ? 16.661 4.480 -15.100 1.00 95.25 86 ARG A O 1
ATOM 693 N N . ASP A 1 87 ? 14.436 4.689 -14.827 1.00 94.56 87 ASP A N 1
ATOM 694 C CA . ASP A 1 87 ? 14.131 4.888 -16.246 1.00 94.56 87 ASP A CA 1
ATOM 695 C C . ASP A 1 87 ? 14.827 6.128 -16.803 1.00 94.56 87 ASP A C 1
ATOM 697 O O . ASP A 1 87 ? 15.514 6.050 -17.821 1.00 94.56 87 ASP A O 1
ATOM 701 N N . VAL A 1 88 ? 14.776 7.242 -16.069 1.00 95.94 88 VAL A N 1
ATOM 702 C CA . VAL A 1 88 ? 15.485 8.471 -16.449 1.00 95.94 88 VAL A CA 1
ATOM 703 C C . VAL A 1 88 ? 16.998 8.243 -16.521 1.00 95.94 88 VAL A C 1
ATOM 705 O O . VAL A 1 88 ? 17.652 8.701 -17.461 1.00 95.94 88 VAL A O 1
ATOM 708 N N . PHE A 1 89 ? 17.600 7.548 -15.553 1.00 94.50 89 PHE A N 1
ATOM 709 C CA . PHE A 1 89 ? 19.039 7.270 -15.591 1.00 94.50 89 PHE A CA 1
ATOM 710 C C . PHE A 1 89 ? 19.422 6.322 -16.729 1.00 94.50 89 PHE A C 1
ATOM 712 O O . PHE A 1 89 ? 20.433 6.558 -17.397 1.00 94.50 89 PHE A O 1
ATOM 719 N N . TYR A 1 90 ? 18.598 5.308 -16.989 1.00 93.75 90 TYR A N 1
ATOM 720 C CA . TYR A 1 90 ? 18.792 4.358 -18.077 1.00 93.75 90 TYR A CA 1
ATOM 721 C C . TYR A 1 90 ? 18.760 5.052 -19.446 1.00 93.75 90 TYR A C 1
ATOM 723 O O . TYR A 1 90 ? 19.679 4.876 -20.249 1.00 93.75 90 TYR A O 1
ATOM 731 N N . GLU A 1 91 ? 17.768 5.913 -19.690 1.00 94.62 91 GLU A N 1
ATOM 732 C CA . GLU A 1 91 ? 17.665 6.720 -20.915 1.00 94.62 91 GLU A CA 1
ATOM 733 C C . GLU A 1 91 ? 18.890 7.623 -21.120 1.00 94.62 91 GLU A C 1
ATOM 735 O O . GLU A 1 91 ? 19.408 7.756 -22.233 1.00 94.62 91 GLU A O 1
ATOM 740 N N . ASN A 1 92 ? 19.414 8.185 -20.029 1.00 95.38 92 ASN A N 1
ATOM 741 C CA . ASN A 1 92 ? 20.620 9.011 -20.032 1.00 95.38 92 ASN A CA 1
ATOM 742 C C . ASN A 1 92 ? 21.932 8.202 -20.079 1.00 95.38 92 ASN A C 1
ATOM 744 O O . ASN A 1 92 ? 23.013 8.789 -19.997 1.00 95.38 92 ASN A O 1
ATOM 748 N N . LYS A 1 93 ? 21.867 6.870 -20.238 1.00 93.38 93 LYS A N 1
ATOM 749 C CA . LYS A 1 93 ? 23.022 5.950 -20.277 1.00 93.38 93 LYS A CA 1
ATOM 750 C C . LYS A 1 93 ? 23.905 6.022 -19.026 1.00 93.38 93 LYS A C 1
ATOM 752 O O . LYS A 1 93 ? 25.110 5.768 -19.088 1.00 93.38 93 LYS A O 1
ATOM 757 N N . ILE A 1 94 ? 23.310 6.381 -17.894 1.00 94.31 94 ILE A N 1
ATOM 758 C CA . ILE A 1 94 ? 23.941 6.336 -16.577 1.00 94.31 94 ILE A CA 1
ATOM 759 C C . ILE A 1 9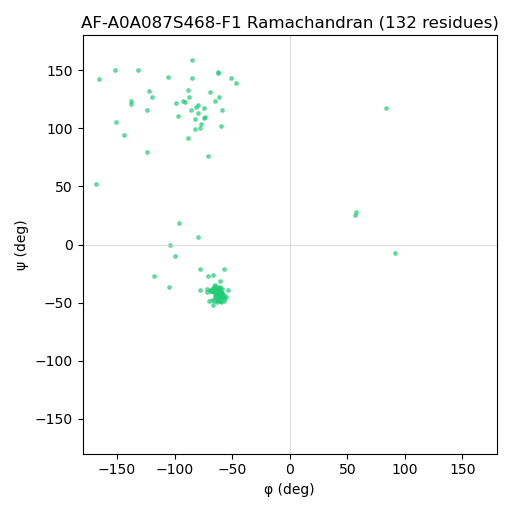4 ? 23.774 4.912 -16.034 1.00 94.31 94 ILE A C 1
ATOM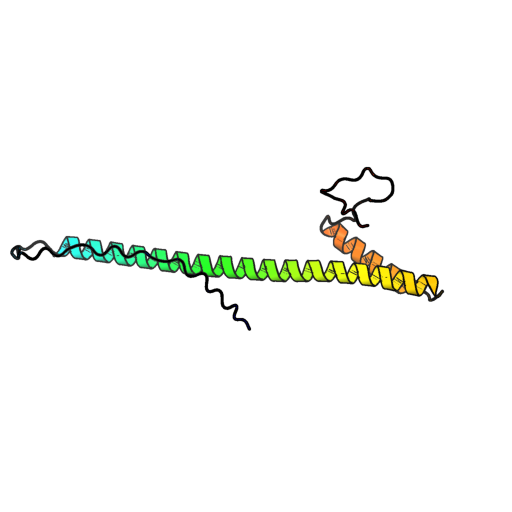 761 O O . ILE A 1 94 ? 22.756 4.268 -16.269 1.00 94.31 94 ILE A O 1
ATOM 765 N N . ASN A 1 95 ? 24.784 4.393 -15.331 1.00 93.69 95 ASN A N 1
ATOM 766 C CA . ASN A 1 95 ? 24.713 3.045 -14.763 1.00 93.69 95 ASN A CA 1
ATOM 767 C C . ASN A 1 95 ? 23.616 2.954 -13.682 1.00 93.69 95 ASN A C 1
ATOM 769 O O . ASN A 1 95 ? 23.672 3.688 -12.695 1.00 93.69 95 ASN A O 1
ATOM 773 N N . THR A 1 96 ? 22.668 2.025 -13.844 1.00 94.94 96 THR A N 1
ATOM 774 C CA . THR A 1 96 ? 21.535 1.794 -12.930 1.00 94.94 96 THR A CA 1
ATOM 775 C C . THR A 1 96 ? 21.689 0.564 -12.035 1.00 94.94 96 THR A C 1
ATOM 777 O O . THR A 1 96 ? 20.833 0.344 -11.188 1.00 94.94 96 THR A O 1
ATOM 780 N N . GLU A 1 97 ? 22.780 -0.202 -12.136 1.00 94.31 97 GLU A N 1
ATOM 781 C CA . GLU A 1 97 ? 22.938 -1.509 -11.465 1.00 94.31 97 GLU A CA 1
ATOM 782 C C . GLU A 1 97 ? 22.692 -1.472 -9.941 1.00 94.31 97 GLU A C 1
ATOM 784 O O . GLU A 1 97 ? 22.071 -2.370 -9.360 1.00 94.31 97 GLU A O 1
ATOM 789 N N . GLY A 1 98 ? 23.147 -0.405 -9.275 1.00 93.50 98 GLY A N 1
ATOM 790 C CA . GLY A 1 98 ? 22.899 -0.206 -7.845 1.00 93.50 98 GLY A CA 1
ATOM 791 C C . GLY A 1 98 ? 21.418 0.024 -7.531 1.00 93.50 98 GLY A C 1
ATOM 792 O O . GLY A 1 98 ? 20.910 -0.486 -6.535 1.00 93.50 98 GLY A O 1
ATOM 793 N N . LEU A 1 99 ? 20.716 0.745 -8.404 1.00 94.00 99 LEU A N 1
ATOM 794 C CA . LEU A 1 99 ? 19.289 1.017 -8.280 1.00 94.00 99 LEU A CA 1
ATOM 795 C C . LEU A 1 99 ? 18.458 -0.239 -8.564 1.00 94.00 99 LEU A C 1
ATOM 797 O O . LEU A 1 99 ? 17.538 -0.544 -7.811 1.00 94.00 99 LEU A O 1
ATOM 801 N N . ASP A 1 100 ? 18.852 -1.018 -9.573 1.00 94.69 100 ASP A N 1
ATOM 802 C CA . ASP A 1 100 ? 18.237 -2.306 -9.908 1.00 94.69 100 ASP A CA 1
ATOM 803 C C . ASP A 1 100 ? 18.347 -3.299 -8.738 1.00 94.69 100 ASP A C 1
ATOM 805 O O . ASP A 1 100 ? 17.405 -4.032 -8.427 1.00 94.69 100 ASP A O 1
ATOM 809 N N . SER A 1 101 ? 19.474 -3.278 -8.019 1.00 95.94 101 SER A N 1
ATOM 810 C CA . SER A 1 101 ? 19.670 -4.088 -6.810 1.00 95.94 101 SER A CA 1
ATOM 811 C C . SER A 1 101 ? 18.752 -3.663 -5.658 1.00 95.94 101 SER A C 1
ATOM 813 O O . SER A 1 101 ? 18.233 -4.516 -4.936 1.00 95.94 101 SER A O 1
ATOM 815 N N . ILE A 1 102 ? 18.533 -2.356 -5.481 1.00 94.44 102 ILE A N 1
ATOM 816 C CA . ILE A 1 102 ? 17.618 -1.824 -4.460 1.00 94.44 102 ILE A CA 1
ATOM 817 C C . ILE A 1 102 ? 16.172 -2.199 -4.796 1.00 94.44 102 ILE A C 1
ATOM 819 O O . ILE A 1 102 ? 15.477 -2.729 -3.929 1.00 94.44 102 ILE A O 1
ATOM 823 N N . LEU A 1 103 ? 15.746 -1.996 -6.047 1.00 94.62 103 LEU A N 1
ATOM 824 C CA . LEU A 1 103 ? 14.409 -2.363 -6.523 1.00 94.62 103 LEU A CA 1
ATOM 825 C C . LEU A 1 103 ? 14.134 -3.856 -6.305 1.00 94.62 103 LEU A C 1
ATOM 827 O O . LEU A 1 103 ? 13.128 -4.214 -5.703 1.00 94.62 103 LEU A O 1
ATOM 831 N N . LYS A 1 104 ? 15.090 -4.730 -6.641 1.00 95.12 104 LYS A N 1
ATOM 832 C CA . LYS A 1 104 ? 14.970 -6.177 -6.404 1.00 95.12 104 LYS A CA 1
ATOM 833 C C . LYS A 1 104 ? 14.813 -6.546 -4.922 1.00 95.12 104 LYS A C 1
ATOM 835 O O . LYS A 1 104 ? 14.105 -7.502 -4.581 1.00 95.12 104 LYS A O 1
ATOM 840 N N . ASN A 1 105 ? 15.484 -5.822 -4.026 1.00 94.19 105 ASN A N 1
ATOM 841 C CA . ASN A 1 105 ? 15.321 -6.019 -2.586 1.00 94.19 105 ASN A CA 1
ATOM 842 C C . ASN A 1 105 ? 13.930 -5.570 -2.118 1.00 94.19 105 ASN A C 1
ATOM 844 O O . ASN A 1 105 ? 13.322 -6.265 -1.302 1.00 94.19 105 ASN A O 1
ATOM 848 N N . MET A 1 106 ? 13.417 -4.455 -2.648 1.00 93.19 106 MET A N 1
ATOM 849 C CA . MET A 1 106 ? 12.050 -4.002 -2.381 1.00 93.19 106 MET A CA 1
ATOM 850 C C . MET A 1 106 ? 11.013 -5.010 -2.893 1.00 93.19 106 MET A C 1
ATOM 852 O O . MET A 1 106 ? 10.131 -5.391 -2.129 1.00 93.19 106 MET A O 1
ATOM 856 N N . ASP A 1 107 ? 11.177 -5.544 -4.106 1.00 93.12 107 ASP A N 1
ATOM 857 C CA . ASP A 1 107 ? 10.299 -6.591 -4.654 1.00 93.12 107 ASP A CA 1
ATOM 858 C C . ASP A 1 107 ? 10.266 -7.829 -3.750 1.00 93.12 107 ASP A C 1
ATOM 860 O O . ASP A 1 107 ? 9.213 -8.397 -3.462 1.00 93.12 107 ASP A O 1
ATOM 864 N N . SER A 1 108 ? 11.436 -8.243 -3.254 1.00 93.94 108 SER A N 1
ATOM 865 C CA . SER A 1 108 ? 11.557 -9.391 -2.350 1.00 93.94 108 SER A CA 1
ATOM 866 C C . SER A 1 108 ? 10.877 -9.136 -1.001 1.00 93.94 108 SER A C 1
ATOM 868 O O . SER A 1 108 ? 10.304 -10.058 -0.417 1.00 93.94 108 SER A O 1
ATOM 870 N N . LEU A 1 109 ? 10.931 -7.895 -0.503 1.00 91.75 109 LEU A N 1
ATOM 871 C CA . LEU A 1 109 ? 10.239 -7.478 0.713 1.00 91.75 109 LEU A CA 1
ATOM 872 C C . LEU A 1 109 ? 8.721 -7.526 0.514 1.00 91.75 109 LEU A C 1
ATOM 874 O O . LEU A 1 109 ? 8.042 -8.163 1.312 1.00 91.75 109 LEU A O 1
ATOM 878 N N . LEU A 1 110 ? 8.202 -6.903 -0.545 1.00 90.94 110 LEU A N 1
ATOM 879 C CA . LEU A 1 110 ? 6.767 -6.869 -0.852 1.00 90.94 110 LEU A CA 1
ATOM 880 C C . LEU A 1 110 ? 6.204 -8.282 -1.033 1.00 90.94 110 LEU A C 1
ATOM 882 O O . LEU A 1 110 ? 5.209 -8.640 -0.403 1.00 90.94 110 LEU A O 1
ATOM 886 N N . LYS A 1 111 ? 6.926 -9.137 -1.764 1.00 92.38 111 LYS A N 1
ATOM 887 C CA . LYS A 1 111 ? 6.550 -10.539 -1.968 1.00 92.38 111 LYS A CA 1
ATOM 888 C C . LYS A 1 111 ? 6.458 -11.340 -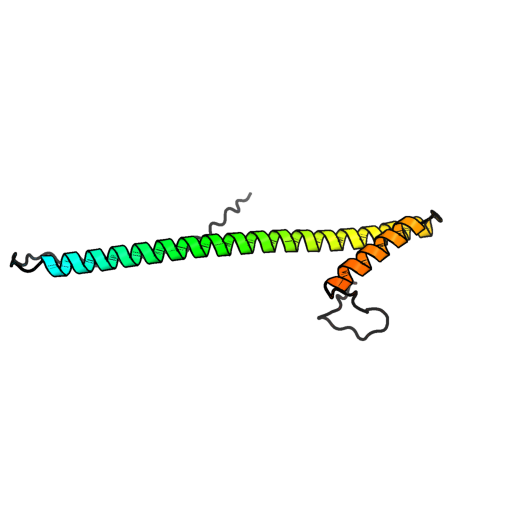0.666 1.00 92.38 111 LYS A C 1
ATOM 890 O O . LYS A 1 111 ? 5.654 -12.259 -0.578 1.00 92.38 111 LYS A O 1
ATOM 895 N N . LYS A 1 112 ? 7.258 -11.011 0.357 1.00 93.94 112 LYS A N 1
ATOM 896 C CA . LYS A 1 112 ? 7.175 -11.658 1.681 1.00 93.94 112 LYS A CA 1
ATOM 897 C C . LYS A 1 112 ? 5.857 -11.348 2.403 1.00 93.94 112 LYS A C 1
ATOM 899 O O . LYS A 1 112 ? 5.443 -12.131 3.251 1.00 93.94 112 LYS A O 1
ATOM 904 N N . TYR A 1 113 ? 5.235 -10.217 2.086 1.00 90.19 113 TYR A N 1
ATOM 905 C CA . TYR A 1 113 ? 3.924 -9.815 2.595 1.00 90.19 113 TYR A CA 1
ATOM 906 C C . TYR A 1 113 ? 2.790 -10.171 1.621 1.00 90.19 113 TYR A C 1
ATOM 908 O O . TYR A 1 113 ? 1.714 -9.592 1.717 1.00 90.19 113 TYR A O 1
ATOM 916 N N . ASP A 1 114 ? 3.038 -11.088 0.678 1.00 91.81 114 ASP A N 1
ATOM 917 C CA . ASP A 1 114 ? 2.089 -11.505 -0.361 1.00 91.81 114 ASP A CA 1
ATOM 918 C C . ASP A 1 114 ? 1.577 -10.345 -1.236 1.00 91.81 114 ASP A C 1
ATOM 920 O O . ASP A 1 114 ? 0.512 -10.422 -1.846 1.00 91.81 114 ASP A O 1
ATOM 924 N N . VAL A 1 115 ? 2.365 -9.269 -1.337 1.00 90.00 115 VAL A N 1
ATOM 925 C CA . VAL A 1 115 ? 2.104 -8.148 -2.241 1.00 90.00 115 VAL A CA 1
ATOM 926 C C . VAL A 1 115 ? 2.839 -8.400 -3.553 1.00 90.00 115 VAL A C 1
ATOM 928 O O . VAL A 1 115 ? 4.058 -8.586 -3.571 1.00 90.00 115 VAL A O 1
ATOM 931 N N . ALA A 1 116 ? 2.092 -8.399 -4.654 1.00 89.62 116 ALA A N 1
ATOM 932 C CA . ALA A 1 116 ? 2.605 -8.591 -6.003 1.00 89.62 116 ALA A CA 1
ATOM 933 C C . ALA A 1 116 ? 2.048 -7.511 -6.948 1.00 89.62 116 ALA A C 1
ATOM 935 O O . ALA A 1 116 ? 0.939 -7.023 -6.718 1.00 89.62 116 ALA A O 1
ATOM 936 N N . PRO A 1 117 ? 2.803 -7.129 -7.994 1.00 89.81 117 PRO A N 1
ATOM 937 C CA . PRO A 1 117 ? 2.302 -6.226 -9.023 1.00 89.81 117 PRO A CA 1
ATOM 938 C C . PRO A 1 117 ? 1.114 -6.851 -9.763 1.00 89.81 117 PRO A C 1
ATOM 940 O O . PRO A 1 117 ? 1.040 -8.069 -9.924 1.00 89.81 117 PRO A O 1
ATOM 943 N N . ILE A 1 118 ? 0.192 -5.999 -10.209 1.00 92.38 118 ILE A N 1
ATOM 944 C CA . ILE A 1 118 ? -0.978 -6.401 -10.989 1.00 92.38 118 ILE A CA 1
ATOM 945 C C . ILE A 1 118 ? -0.594 -6.417 -12.474 1.00 92.38 118 ILE A C 1
ATOM 947 O O . ILE A 1 118 ? -0.084 -5.424 -12.999 1.00 92.38 118 ILE A O 1
ATOM 951 N N . ASP A 1 119 ? -0.843 -7.539 -13.147 1.00 91.38 119 ASP A N 1
ATOM 952 C CA . ASP A 1 119 ? -0.566 -7.699 -14.575 1.00 91.38 119 ASP A CA 1
ATOM 953 C C . ASP A 1 119 ? -1.585 -6.922 -15.420 1.00 91.38 119 ASP A C 1
ATOM 955 O O . ASP A 1 119 ? -2.748 -7.302 -15.513 1.00 91.38 119 ASP A O 1
ATOM 959 N N . ALA A 1 120 ? -1.140 -5.842 -16.067 1.00 89.31 120 ALA A N 1
ATOM 960 C CA . ALA A 1 120 ? -2.015 -4.983 -16.871 1.00 89.31 120 ALA A CA 1
ATOM 961 C C . ALA A 1 120 ? -1.848 -5.167 -18.392 1.00 89.31 120 ALA A C 1
ATOM 963 O O . ALA A 1 120 ? -2.809 -5.068 -19.155 1.00 89.31 120 ALA A O 1
ATOM 964 N N . LEU A 1 121 ? -0.622 -5.395 -18.876 1.00 89.44 121 LEU A N 1
ATOM 965 C CA . LEU A 1 121 ? -0.333 -5.409 -20.314 1.00 89.44 121 LEU A CA 1
ATOM 966 C C . LEU A 1 121 ? -0.734 -6.740 -20.961 1.00 89.44 121 LEU A C 1
ATOM 968 O O . LEU A 1 121 ? -0.086 -7.757 -20.747 1.00 89.44 121 LEU A O 1
ATOM 972 N N . GLY A 1 122 ? -1.749 -6.699 -21.829 1.00 91.06 122 GLY A N 1
ATOM 973 C CA . GLY A 1 122 ? -2.234 -7.866 -22.579 1.00 91.06 122 GLY A CA 1
ATOM 974 C C . GLY A 1 122 ? -3.354 -8.646 -21.885 1.00 91.06 122 GLY A C 1
ATOM 975 O O . GLY A 1 122 ? -3.959 -9.509 -22.520 1.00 91.06 122 GLY A O 1
ATOM 976 N N . GLU A 1 123 ? -3.672 -8.296 -20.640 1.00 92.31 123 GLU A N 1
ATOM 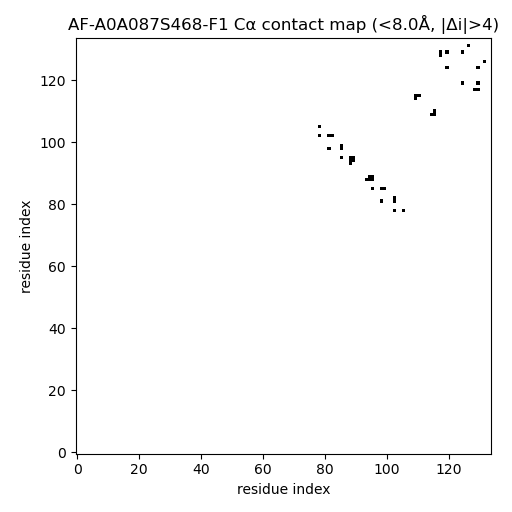977 C CA . GLU A 1 123 ? -4.769 -8.880 -19.872 1.00 92.31 123 GLU A CA 1
ATOM 978 C C . GLU A 1 123 ? -6.110 -8.191 -20.165 1.00 92.31 123 GLU A C 1
ATOM 980 O O . GLU A 1 123 ? -6.178 -7.052 -20.640 1.00 92.31 123 GLU A O 1
ATOM 985 N N . ILE A 1 124 ? -7.210 -8.894 -19.884 1.00 94.56 124 ILE A N 1
ATOM 986 C CA . ILE A 1 124 ? -8.551 -8.305 -19.966 1.00 94.56 124 ILE A CA 1
ATOM 987 C C . ILE A 1 124 ? -8.692 -7.279 -18.837 1.00 94.56 124 ILE A C 1
ATOM 989 O O . ILE A 1 124 ? -8.405 -7.566 -17.678 1.00 94.56 124 ILE A O 1
ATOM 993 N N . PHE A 1 125 ? -9.159 -6.077 -19.173 1.00 94.56 125 PHE A N 1
ATOM 994 C CA . PHE A 1 125 ? -9.379 -5.019 -18.192 1.00 94.56 125 PHE A CA 1
ATOM 995 C C . PHE A 1 125 ? -10.426 -5.424 -17.135 1.00 94.56 125 PHE A C 1
ATOM 997 O O . PHE A 1 125 ? -11.552 -5.780 -17.489 1.00 94.56 125 PHE A O 1
ATOM 1004 N N . ASP A 1 126 ? -10.075 -5.306 -15.850 1.00 95.50 126 ASP A N 1
ATOM 1005 C CA . ASP A 1 126 ? -10.958 -5.521 -14.700 1.00 95.50 126 ASP A CA 1
ATOM 1006 C C . ASP A 1 126 ? -10.949 -4.258 -13.819 1.00 95.50 126 ASP A C 1
ATOM 1008 O O . ASP A 1 126 ? -9.903 -3.950 -13.251 1.00 95.50 126 ASP A O 1
ATOM 1012 N N . PRO A 1 127 ? -12.075 -3.537 -13.652 1.00 94.88 127 PRO A N 1
ATOM 1013 C CA . PRO A 1 127 ? -12.149 -2.333 -12.817 1.00 94.88 127 PRO A CA 1
ATOM 1014 C C . PRO A 1 127 ? -11.743 -2.521 -11.348 1.00 94.88 127 PRO A C 1
ATOM 1016 O O . PRO A 1 127 ? -11.448 -1.539 -10.674 1.00 94.88 127 PRO A O 1
ATOM 1019 N N . ASN A 1 128 ? -11.767 -3.751 -10.821 1.00 95.12 128 ASN A N 1
ATOM 1020 C CA . ASN A 1 128 ? -11.343 -4.019 -9.444 1.00 95.12 128 ASN A CA 1
ATOM 1021 C C . ASN A 1 128 ? -9.815 -4.055 -9.292 1.00 95.12 128 ASN A C 1
ATOM 1023 O O . ASN A 1 128 ? -9.313 -3.926 -8.177 1.00 95.12 128 ASN A O 1
ATOM 1027 N N . LEU A 1 129 ? -9.090 -4.271 -10.392 1.00 92.75 129 LEU A N 1
ATOM 1028 C CA . LEU A 1 129 ? -7.635 -4.443 -10.418 1.00 92.75 129 LEU A CA 1
ATOM 1029 C C . LEU A 1 129 ? -6.933 -3.357 -11.241 1.00 92.75 129 LEU A C 1
ATOM 1031 O O . LEU A 1 129 ? -5.774 -3.039 -10.989 1.00 92.75 129 LEU A O 1
ATOM 1035 N N . HIS A 1 130 ? -7.625 -2.789 -12.225 1.00 94.31 130 HIS A N 1
ATOM 1036 C CA . HIS A 1 130 ? -7.087 -1.857 -13.201 1.00 94.31 130 HIS A CA 1
ATOM 1037 C C . HIS A 1 130 ? -7.844 -0.532 -13.158 1.00 94.31 130 HIS A C 1
ATOM 1039 O O . HIS A 1 130 ? -9.072 -0.485 -13.232 1.00 94.31 130 HIS A O 1
ATOM 1045 N N . GLU A 1 131 ? -7.088 0.562 -13.128 1.00 92.94 131 GLU A N 1
ATOM 1046 C CA . GLU A 1 131 ? -7.611 1.913 -13.299 1.00 92.94 131 GLU A CA 1
ATOM 1047 C C . GLU A 1 131 ? -7.382 2.367 -14.746 1.00 92.94 131 GLU A C 1
ATOM 1049 O O . GLU A 1 131 ? -6.253 2.386 -15.240 1.00 92.94 131 GLU A O 1
ATOM 1054 N N . ALA A 1 132 ? -8.462 2.711 -15.450 1.00 91.69 132 ALA A N 1
ATOM 1055 C CA . ALA A 1 132 ? -8.368 3.254 -16.799 1.00 91.69 132 ALA A CA 1
ATOM 1056 C C . ALA A 1 132 ? -8.044 4.751 -16.734 1.00 91.69 132 ALA A C 1
ATOM 1058 O O . ALA A 1 132 ? -8.843 5.543 -16.236 1.00 91.69 132 ALA A O 1
ATOM 1059 N N . ILE A 1 133 ? -6.895 5.131 -17.284 1.00 88.94 133 ILE A N 1
ATOM 1060 C CA . ILE A 1 133 ? -6.457 6.524 -17.421 1.00 88.94 133 ILE A CA 1
ATOM 1061 C C . ILE A 1 133 ? -6.580 6.973 -18.887 1.00 88.94 133 ILE A C 1
ATOM 1063 O O . ILE A 1 133 ? -6.374 6.166 -19.796 1.00 88.94 133 ILE A O 1
ATOM 1067 N N . SER A 1 134 ? -6.947 8.239 -19.119 1.00 79.81 134 SER A N 1
ATOM 1068 C CA . SER A 1 134 ? -7.140 8.844 -20.453 1.00 79.81 134 SER A CA 1
ATOM 1069 C C . SER A 1 134 ? -6.133 9.942 -20.752 1.00 79.81 134 SER A C 1
ATOM 1071 O O . SER A 1 134 ? -5.953 10.783 -19.840 1.00 79.81 134 SER A O 1
#

InterPro domains:
  IPR000740 GrpE nucleotide exchange factor [PF01025] (25-134)
  IPR000740 GrpE nucleotide exchange factor [PTHR21237] (17-133)
  IPR013805 GrpE nucleotide exchange factor, coiled-coil [G3DSA:3.90.20.20] (15-112)
  IPR013805 GrpE nucleotide exchange factor, coiled-coil [SSF58014] (36-113)

Solvent-accessible surface area (backbone atoms only — not comparable to full-atom values): 8623 Å² total; per-residue (Å²): 140,77,88,87,83,85,75,91,72,81,84,80,83,80,87,82,81,82,89,82,91,79,90,78,81,95,72,97,74,63,64,73,61,52,51,52,52,49,52,52,50,52,52,49,50,50,51,50,53,54,50,52,51,53,49,54,50,52,51,50,52,49,52,51,48,51,55,49,52,51,52,52,55,52,52,52,54,51,52,52,52,52,52,54,50,43,52,55,34,48,77,69,70,42,92,43,68,71,58,55,53,50,51,52,52,51,53,55,52,39,45,75,71,76,45,73,88,78,85,63,90,91,51,83,90,41,83,92,80,45,84,90,81,133